Protein AF-A0A1I1CM09-F1 (afdb_monomer_lite)

Radius of gyration: 25.88 Å; chains: 1; bounding box: 57×33×83 Å

Structure (mmCIF, N/CA/C/O backbone):
data_AF-A0A1I1CM09-F1
#
_entry.id   AF-A0A1I1CM09-F1
#
loop_
_atom_site.group_PDB
_atom_site.id
_atom_site.type_symbol
_atom_site.label_atom_id
_atom_site.label_alt_id
_atom_site.label_comp_id
_atom_site.label_asym_id
_atom_site.label_entity_id
_atom_site.label_seq_id
_atom_site.pdbx_PDB_ins_code
_atom_site.Cartn_x
_atom_site.Cartn_y
_atom_site.Cartn_z
_atom_site.occupancy
_atom_site.B_iso_or_equiv
_atom_site.auth_seq_id
_atom_site.auth_comp_id
_atom_site.auth_asym_id
_atom_site.auth_atom_id
_atom_site.pdbx_PDB_model_num
ATOM 1 N N . MET A 1 1 ? -20.753 24.447 53.152 1.00 39.72 1 MET A N 1
ATOM 2 C CA . MET A 1 1 ? -20.389 24.797 51.767 1.00 39.72 1 MET A CA 1
ATOM 3 C C . MET A 1 1 ? -18.890 24.644 51.610 1.00 39.72 1 MET A C 1
ATOM 5 O O . MET A 1 1 ? -18.168 25.358 52.291 1.00 39.72 1 MET A O 1
ATOM 9 N N . ALA A 1 2 ? -18.467 23.691 50.786 1.00 33.12 2 ALA A N 1
ATOM 10 C CA . ALA A 1 2 ? -17.241 23.681 49.982 1.00 33.12 2 ALA A CA 1
ATOM 11 C C . ALA A 1 2 ? -17.225 22.311 49.293 1.00 33.12 2 ALA A C 1
ATOM 13 O O . ALA A 1 2 ? -17.181 21.280 49.960 1.00 33.12 2 ALA A O 1
ATOM 14 N N . GLU A 1 3 ? -17.427 22.340 47.982 1.00 29.94 3 GLU A N 1
ATOM 15 C CA . GLU A 1 3 ? -17.675 21.191 47.120 1.00 29.94 3 GLU A CA 1
ATOM 16 C C . GLU A 1 3 ? -16.405 20.369 46.884 1.00 29.94 3 GLU A C 1
ATOM 18 O O . GLU A 1 3 ? -15.287 20.887 46.898 1.00 29.94 3 GLU A O 1
ATOM 23 N N . ALA A 1 4 ? -16.614 19.067 46.702 1.00 32.66 4 ALA A N 1
ATOM 24 C CA . ALA A 1 4 ? -15.583 18.074 46.478 1.00 32.66 4 ALA A CA 1
ATOM 25 C C . ALA A 1 4 ? -14.888 18.285 45.128 1.00 32.66 4 ALA A C 1
ATOM 27 O O . ALA A 1 4 ? -15.519 18.361 44.075 1.00 32.66 4 ALA A O 1
ATOM 28 N N . SER A 1 5 ? -13.563 18.328 45.180 1.00 37.09 5 SER A N 1
ATOM 29 C CA . SER A 1 5 ? -12.668 18.194 44.046 1.00 37.09 5 SER A CA 1
ATOM 30 C C . SER A 1 5 ? -12.480 16.722 43.666 1.00 37.09 5 SER A C 1
ATOM 32 O O . SER A 1 5 ? -12.259 15.870 44.524 1.00 37.09 5 SER A O 1
ATOM 34 N N . GLY A 1 6 ? -12.455 16.466 42.356 1.00 37.69 6 GLY A N 1
ATOM 35 C CA . GLY A 1 6 ? -11.756 15.329 41.754 1.00 37.69 6 GLY A CA 1
ATOM 36 C C . GLY A 1 6 ? -12.637 14.161 41.308 1.00 37.69 6 GLY A C 1
ATOM 37 O O . GLY A 1 6 ? -13.259 13.503 42.131 1.00 37.69 6 GLY A O 1
ATOM 38 N N . PHE A 1 7 ? -12.629 13.893 39.992 1.00 32.25 7 PHE A N 1
ATOM 39 C CA . PHE A 1 7 ? -12.236 12.605 39.367 1.00 32.25 7 PHE A CA 1
ATOM 40 C C . PHE A 1 7 ? -12.917 12.347 37.999 1.00 32.25 7 PHE A C 1
ATOM 42 O O . PHE A 1 7 ? -12.433 11.528 37.230 1.00 32.25 7 PHE A O 1
ATOM 49 N N . TRP A 1 8 ? -13.969 13.089 37.626 1.00 32.25 8 TRP A N 1
ATOM 50 C CA . TRP A 1 8 ? -14.735 12.874 36.378 1.00 32.25 8 TRP A CA 1
ATOM 51 C C . TRP A 1 8 ? -14.403 13.836 35.222 1.00 32.25 8 TRP A C 1
ATOM 53 O O . TRP A 1 8 ? -15.292 14.264 34.489 1.00 32.25 8 TRP A O 1
ATOM 63 N N . THR A 1 9 ? -13.134 14.182 34.993 1.00 36.19 9 THR A N 1
ATOM 64 C CA . THR A 1 9 ? -12.750 14.782 33.698 1.00 36.19 9 THR A CA 1
ATOM 65 C C . THR A 1 9 ? -12.591 13.657 32.678 1.00 36.19 9 THR A C 1
ATOM 67 O O . THR A 1 9 ? -11.479 13.254 32.337 1.00 36.19 9 THR A O 1
ATOM 70 N N . GLY A 1 10 ? -13.729 13.080 32.286 1.00 36.56 10 GLY A N 1
ATOM 71 C CA . GLY A 1 10 ? -13.817 12.032 31.282 1.00 36.56 10 GLY A CA 1
ATOM 72 C C . GLY A 1 10 ? -13.345 12.570 29.941 1.00 36.56 10 GLY A C 1
ATOM 73 O O . GLY A 1 10 ? -13.917 13.524 29.420 1.00 36.56 10 GLY A O 1
ATOM 74 N N . VAL A 1 11 ? -12.300 11.952 29.394 1.00 42.03 11 VAL A N 1
ATOM 75 C CA . VAL A 1 11 ? -11.874 12.200 28.018 1.00 42.03 11 VAL A CA 1
ATOM 76 C C . VAL A 1 11 ? -13.048 11.826 27.119 1.00 42.03 11 VAL A C 1
ATOM 78 O O . VAL A 1 11 ? -13.432 10.650 27.040 1.00 42.03 11 VAL A O 1
ATOM 81 N N . THR A 1 12 ? -13.657 12.828 26.496 1.00 53.28 12 THR A N 1
ATOM 82 C CA . THR A 1 12 ? -14.846 12.654 25.655 1.00 53.28 12 THR A CA 1
ATOM 83 C C . THR A 1 12 ? -14.507 11.734 24.476 1.00 53.28 12 THR A C 1
ATOM 85 O O . THR A 1 12 ? -13.351 11.664 24.050 1.00 53.28 12 THR A O 1
ATOM 88 N N . ALA A 1 13 ? -15.482 10.984 23.944 1.00 46.81 13 ALA A N 1
ATOM 89 C CA . ALA A 1 13 ? -15.269 10.147 22.752 1.00 46.81 13 ALA A CA 1
ATOM 90 C C . ALA A 1 13 ? -14.611 10.958 21.614 1.00 46.81 13 ALA A C 1
ATOM 92 O O . ALA A 1 13 ? -13.657 10.506 20.984 1.00 46.81 13 ALA A O 1
ATOM 93 N N . THR A 1 14 ? -15.008 12.225 21.488 1.00 47.47 14 THR A N 1
ATOM 94 C CA . THR A 1 14 ? -14.432 13.244 20.606 1.00 47.47 14 THR A CA 1
ATOM 95 C C . THR A 1 14 ? -12.917 13.429 20.749 1.00 47.47 14 THR A C 1
ATOM 97 O O . THR A 1 14 ? -12.212 13.506 19.745 1.00 47.47 14 THR A O 1
ATOM 100 N N . GLU A 1 15 ? -12.385 13.483 21.972 1.00 55.75 15 GLU A N 1
ATOM 101 C CA . GLU A 1 15 ? -10.943 13.654 22.210 1.00 55.75 15 GLU A CA 1
ATOM 102 C C . GLU A 1 15 ? -10.146 12.396 21.840 1.00 55.75 15 GLU A C 1
ATOM 104 O O . GLU A 1 15 ? -9.010 12.495 21.373 1.00 55.75 15 GLU A O 1
ATOM 109 N N . GLN A 1 16 ? -10.734 11.206 21.997 1.00 54.31 16 GLN A N 1
ATOM 110 C CA . GLN A 1 16 ? -10.087 9.958 21.578 1.00 54.31 16 GLN A CA 1
ATOM 111 C C . GLN A 1 16 ? -10.063 9.821 20.058 1.00 54.31 16 GLN A C 1
ATOM 113 O O . GLN A 1 16 ? -9.020 9.500 19.492 1.00 54.31 16 GLN A O 1
ATOM 118 N N . VAL A 1 17 ? -11.164 10.172 19.396 1.00 51.19 17 VAL A N 1
ATOM 119 C CA . VAL A 1 17 ? -11.253 10.248 17.934 1.00 51.19 17 VAL A CA 1
ATOM 120 C C . VAL A 1 17 ? -10.242 11.271 17.401 1.00 51.19 17 VAL A C 1
ATOM 122 O O . VAL A 1 17 ? -9.401 10.936 16.571 1.00 51.19 17 VAL A O 1
ATOM 125 N N . GLN A 1 18 ? -10.193 12.494 17.935 1.00 56.50 18 GLN A N 1
ATOM 126 C CA . GLN A 1 18 ? -9.212 13.501 17.497 1.00 56.50 18 GLN A CA 1
ATOM 127 C C . GLN A 1 18 ? -7.753 13.062 17.680 1.00 56.50 18 GLN A C 1
ATOM 129 O O . GLN A 1 18 ? -6.913 13.366 16.828 1.00 56.50 18 GLN A O 1
ATOM 134 N N . LYS A 1 19 ? -7.449 12.329 18.757 1.00 60.88 19 LYS A N 1
ATOM 135 C CA . LYS A 1 19 ? -6.112 11.782 19.022 1.00 60.88 19 LYS A CA 1
ATOM 136 C C . LYS A 1 19 ? -5.705 10.702 18.013 1.00 60.88 19 LYS A C 1
ATOM 138 O O . LYS A 1 19 ? -4.522 10.588 17.701 1.00 60.88 19 LYS A O 1
ATOM 143 N N . VAL A 1 20 ? -6.663 9.931 17.502 1.00 54.16 20 VAL A N 1
ATOM 144 C CA . VAL A 1 20 ? -6.429 8.861 16.520 1.00 54.16 20 VAL A CA 1
ATOM 145 C C . VAL A 1 20 ? -6.377 9.407 15.088 1.00 54.16 20 VAL A C 1
ATOM 147 O O . VAL A 1 20 ? -5.511 9.007 14.307 1.00 54.16 20 VAL A O 1
ATOM 150 N N . PHE A 1 21 ? -7.259 10.352 14.757 1.00 54.12 21 PHE A N 1
ATOM 151 C CA . PHE A 1 21 ? -7.493 10.814 13.385 1.00 54.12 21 PHE A CA 1
ATOM 152 C C . PHE A 1 21 ? -6.766 12.113 13.007 1.00 54.12 21 PHE A C 1
ATOM 154 O O . PHE A 1 21 ? -6.755 12.472 11.834 1.00 54.12 21 PHE A O 1
ATOM 161 N N . GLY A 1 22 ? -6.109 12.800 13.950 1.00 53.75 22 GLY A N 1
ATOM 162 C CA . GLY A 1 22 ? -5.241 13.940 13.641 1.00 53.75 22 GLY A CA 1
ATOM 163 C C . GLY A 1 22 ? -5.993 15.121 13.023 1.00 53.75 22 GLY A C 1
ATOM 164 O O . GLY A 1 22 ? -5.810 15.450 11.854 1.00 53.75 22 GLY A O 1
ATOM 165 N N . GLY A 1 23 ? -6.822 15.792 13.824 1.00 53.19 23 GLY A N 1
ATOM 166 C CA . GLY A 1 23 ? -7.504 17.024 13.417 1.00 53.19 23 GLY A CA 1
ATOM 167 C C . GLY A 1 23 ? -8.477 16.866 12.239 1.00 53.19 23 GLY A C 1
ATOM 168 O O . GLY A 1 23 ? -8.803 15.764 11.803 1.00 53.19 23 GLY A O 1
ATOM 169 N N . ALA A 1 24 ? -8.974 18.006 11.750 1.00 42.41 24 ALA A N 1
ATOM 170 C CA . ALA A 1 24 ? -10.154 18.130 10.888 1.00 42.41 24 ALA A CA 1
ATOM 171 C C . ALA A 1 24 ? -10.167 17.263 9.616 1.00 42.41 24 ALA A C 1
ATOM 173 O O . ALA A 1 24 ? -11.244 17.061 9.083 1.00 42.41 24 ALA A O 1
ATOM 174 N N . VAL A 1 25 ? -9.032 16.737 9.143 1.00 40.91 25 VAL A N 1
ATOM 175 C CA . VAL A 1 25 ? -8.936 15.938 7.906 1.00 40.91 25 VAL A CA 1
ATOM 176 C C . VAL A 1 25 ? -9.298 14.465 8.133 1.00 40.91 25 VAL A C 1
ATOM 178 O O . VAL A 1 25 ? -9.947 13.863 7.283 1.00 40.91 25 VAL A O 1
ATOM 181 N N . GLY A 1 26 ? -8.951 13.885 9.286 1.00 42.88 26 GLY A N 1
ATOM 182 C CA . GLY A 1 26 ? -9.267 12.481 9.571 1.00 42.88 26 GLY A CA 1
ATOM 183 C C . GLY A 1 26 ? -10.710 12.249 10.034 1.00 42.88 26 GLY A C 1
ATOM 184 O O . GLY A 1 26 ? -11.236 11.157 9.857 1.00 42.88 26 GLY A O 1
ATOM 185 N N . GLY A 1 27 ? -11.377 13.285 10.557 1.00 41.62 27 GLY A N 1
ATOM 186 C CA . GLY A 1 27 ? -12.791 13.213 10.947 1.00 41.62 27 GLY A CA 1
ATOM 187 C C . GLY A 1 27 ? -13.753 13.143 9.756 1.00 41.62 27 GLY A C 1
ATOM 188 O O . GLY A 1 27 ? -14.727 12.401 9.798 1.00 41.62 27 GLY A O 1
ATOM 189 N N . ILE A 1 28 ? -13.459 13.850 8.658 1.00 42.59 28 ILE A N 1
ATOM 190 C CA . ILE A 1 28 ? -14.336 13.882 7.468 1.00 42.59 28 ILE A CA 1
ATOM 191 C C . ILE A 1 28 ? -14.346 12.537 6.728 1.00 42.59 28 ILE A C 1
ATOM 193 O O . ILE A 1 28 ? -15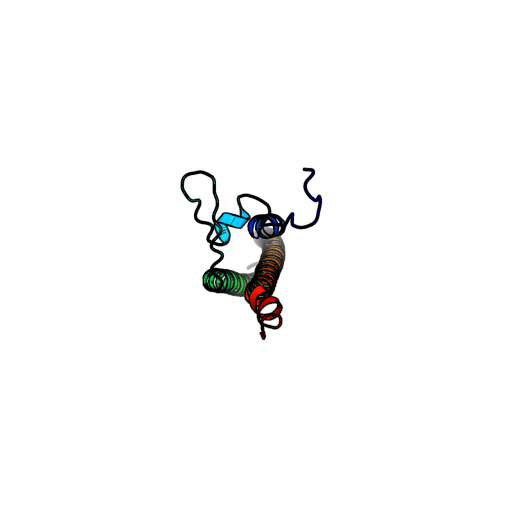.338 12.185 6.100 1.00 42.59 28 ILE A O 1
ATOM 197 N N . ALA A 1 29 ? -13.253 11.770 6.812 1.00 44.91 29 ALA A N 1
ATOM 198 C CA . ALA A 1 29 ? -13.147 10.447 6.197 1.00 44.91 29 ALA A CA 1
ATOM 199 C C . ALA A 1 29 ? -13.906 9.351 6.972 1.00 44.91 29 ALA A C 1
ATOM 201 O O . ALA A 1 29 ? -14.193 8.299 6.405 1.00 44.91 29 ALA A O 1
ATOM 202 N N . ALA A 1 30 ? -14.233 9.601 8.244 1.00 46.19 30 ALA A N 1
ATOM 203 C CA . ALA A 1 30 ? -14.906 8.666 9.145 1.00 46.19 30 ALA A CA 1
ATOM 204 C C . ALA A 1 30 ? -16.392 9.011 9.381 1.00 46.19 30 ALA A C 1
ATOM 206 O O . ALA A 1 30 ? -16.931 8.651 10.419 1.00 46.19 30 ALA A O 1
ATOM 207 N N . GLY A 1 31 ? -17.043 9.733 8.458 1.00 41.97 31 GLY A N 1
ATOM 208 C CA . GLY A 1 31 ? -18.488 9.994 8.554 1.00 41.97 31 GLY A CA 1
ATOM 209 C C . GLY A 1 31 ? -18.895 11.201 9.404 1.00 41.97 31 GLY A C 1
ATOM 210 O O . GLY A 1 31 ? -20.077 11.413 9.650 1.00 41.97 31 GLY A O 1
ATOM 211 N N . ALA A 1 32 ? -17.954 12.048 9.841 1.00 44.72 32 ALA A N 1
ATOM 212 C CA . ALA A 1 32 ? -18.293 13.201 10.675 1.00 44.72 32 ALA A CA 1
ATOM 213 C C . ALA A 1 32 ? -19.181 14.215 9.931 1.00 44.72 32 ALA A C 1
ATOM 215 O O . ALA A 1 32 ? -18.698 15.047 9.155 1.00 44.72 32 ALA A O 1
ATOM 216 N N . THR A 1 33 ? -20.484 14.215 10.215 1.00 38.56 33 THR A N 1
ATOM 217 C CA . THR A 1 33 ? -21.361 15.323 9.838 1.00 38.56 33 THR A CA 1
ATOM 218 C C . THR A 1 33 ? -21.133 16.487 10.801 1.00 38.56 33 THR A C 1
ATOM 220 O O . THR A 1 33 ? -21.429 16.397 11.993 1.00 38.56 33 THR A O 1
ATOM 223 N N . LEU A 1 34 ? -20.601 17.604 10.300 1.00 37.94 34 LEU A N 1
ATOM 224 C CA . LEU A 1 34 ? -20.503 18.851 11.060 1.00 37.94 34 LEU A CA 1
ATOM 225 C C . LEU A 1 34 ? -21.913 19.435 11.247 1.00 37.94 34 LEU A C 1
ATOM 227 O O . LEU A 1 34 ? -22.463 20.051 10.334 1.00 37.94 34 LEU A O 1
ATOM 231 N N . GLY A 1 35 ? -22.505 19.236 12.425 1.00 34.81 35 GLY A N 1
ATOM 232 C CA . GLY A 1 35 ? -23.767 19.875 12.798 1.00 34.81 35 GLY A CA 1
ATOM 233 C C . GLY A 1 35 ? -23.652 21.411 12.807 1.00 34.81 35 GLY A C 1
ATOM 234 O O . GLY A 1 35 ? -22.592 21.956 13.141 1.00 34.81 35 GLY A O 1
ATOM 235 N N . PRO A 1 36 ? -24.722 22.146 12.448 1.00 33.38 36 PRO A N 1
ATOM 236 C CA . PRO A 1 36 ? -24.711 23.599 12.484 1.00 33.38 36 PRO A CA 1
ATOM 237 C C . PRO A 1 36 ? -24.640 24.054 13.946 1.00 33.38 36 PRO A C 1
AT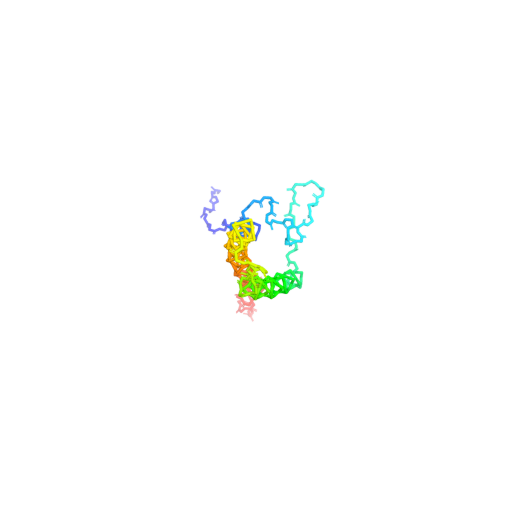OM 239 O O . PRO A 1 36 ? -25.529 23.754 14.733 1.00 33.38 36 PRO A O 1
ATOM 242 N N . ALA A 1 37 ? -23.588 24.809 14.269 1.00 37.16 37 ALA A N 1
ATOM 243 C CA . ALA A 1 37 ? -23.258 25.371 15.584 1.00 37.16 37 ALA A CA 1
ATOM 244 C C . ALA A 1 37 ? -22.428 24.486 16.528 1.00 37.16 37 ALA A C 1
ATOM 246 O O . ALA A 1 37 ? -22.856 24.234 17.644 1.00 37.16 37 ALA A O 1
ATOM 247 N N . GLY A 1 38 ? -21.205 24.108 16.129 1.00 39.50 38 GLY A N 1
ATOM 248 C CA . GLY A 1 38 ? -20.036 23.978 17.029 1.00 39.50 38 GLY A CA 1
ATOM 249 C C . GLY A 1 38 ? -20.069 22.915 18.141 1.00 39.50 38 GLY A C 1
ATOM 250 O O . GLY A 1 38 ? -19.025 22.601 18.702 1.00 39.50 38 GLY A O 1
ATOM 251 N N . ASN A 1 39 ? -21.222 22.319 18.414 1.00 37.88 39 ASN A N 1
ATOM 252 C CA . ASN A 1 39 ? -21.426 21.154 19.243 1.00 37.88 39 ASN A CA 1
ATOM 253 C C . ASN A 1 39 ? -21.404 19.963 18.294 1.00 37.88 39 ASN A C 1
ATOM 255 O O . ASN A 1 39 ? -22.440 19.530 17.790 1.00 37.88 39 ASN A O 1
ATOM 259 N N . ALA A 1 40 ? -20.201 19.469 17.999 1.00 41.16 40 ALA A N 1
ATOM 260 C CA . ALA A 1 40 ? -20.040 18.177 17.353 1.00 41.16 40 ALA A CA 1
ATOM 261 C C . ALA A 1 40 ? -20.515 17.099 18.339 1.00 41.16 40 ALA A C 1
ATOM 263 O O . ALA A 1 40 ? -19.734 16.581 19.136 1.00 41.16 40 ALA A O 1
ATOM 264 N N . SER A 1 41 ? -21.820 16.827 18.336 1.00 41.75 41 SER A N 1
ATOM 265 C CA . SER A 1 41 ? -22.361 15.602 18.908 1.00 41.75 41 SER A CA 1
ATOM 266 C C . SER A 1 41 ? -21.940 14.485 17.964 1.00 41.75 41 SER A C 1
ATOM 268 O O . SER A 1 41 ? -22.536 14.306 16.907 1.00 41.75 41 SER A O 1
ATOM 270 N N . TRP A 1 42 ? -20.830 13.829 18.290 1.00 47.09 42 TRP A N 1
ATOM 271 C CA . TRP A 1 42 ? -20.388 12.627 17.597 1.00 47.09 42 TRP A CA 1
ATOM 272 C C . TRP A 1 42 ? -21.340 11.504 17.988 1.00 47.09 42 TRP A C 1
ATOM 274 O O . TRP A 1 42 ? -21.190 10.920 19.058 1.00 47.09 42 TRP A O 1
ATOM 284 N N . GLU A 1 43 ? -22.342 11.236 17.160 1.00 49.25 43 GLU A N 1
ATOM 285 C CA . GLU A 1 43 ? -23.032 9.952 17.214 1.00 49.25 43 GLU A CA 1
ATOM 286 C C . GLU A 1 43 ? -22.165 8.987 16.409 1.00 49.25 43 GLU A C 1
ATOM 288 O O . GLU A 1 43 ? -22.090 9.048 15.185 1.00 49.25 43 GLU A O 1
ATOM 293 N N . PHE A 1 44 ? -21.343 8.232 17.132 1.00 52.88 44 PHE A N 1
ATOM 294 C CA . PHE A 1 44 ? -20.395 7.292 16.561 1.00 52.88 44 PHE A CA 1
ATOM 295 C C . PHE A 1 44 ? -21.183 6.032 16.207 1.00 52.88 44 PHE A C 1
ATOM 297 O O . PHE A 1 44 ? -21.418 5.208 17.083 1.00 52.88 44 PHE A O 1
ATOM 304 N N . ASP A 1 45 ? -21.661 5.923 14.968 1.00 60.66 45 ASP A N 1
ATOM 305 C CA . ASP A 1 45 ? -22.376 4.730 14.515 1.00 60.66 45 ASP A CA 1
ATOM 306 C C . ASP A 1 45 ? -21.355 3.598 14.262 1.00 60.66 45 ASP A C 1
ATOM 308 O O . ASP A 1 45 ? -20.519 3.717 13.353 1.00 60.66 45 ASP A O 1
ATOM 312 N N . PRO A 1 46 ? -21.362 2.509 15.058 1.00 62.53 46 PRO A N 1
ATOM 313 C CA . PRO A 1 46 ? -20.433 1.395 14.876 1.00 62.53 46 PRO A CA 1
ATOM 314 C C . PRO A 1 46 ? -20.524 0.779 13.473 1.00 62.53 46 PRO A C 1
ATOM 316 O O . PRO A 1 46 ? -19.499 0.369 12.915 1.00 62.53 46 PRO A O 1
ATOM 319 N N . ASP A 1 47 ? -21.719 0.784 12.873 1.00 66.81 47 ASP A N 1
ATOM 320 C CA . ASP A 1 47 ? -21.960 0.229 11.540 1.00 66.81 47 ASP A CA 1
ATOM 321 C C . ASP A 1 47 ? -21.307 1.096 10.447 1.00 66.81 47 ASP A C 1
ATOM 323 O O . ASP A 1 47 ? -20.804 0.589 9.434 1.00 66.81 47 ASP A O 1
ATOM 327 N N . GLU A 1 48 ? -21.246 2.416 10.651 1.00 70.12 48 GLU A N 1
ATOM 328 C CA . GLU A 1 48 ? -20.591 3.334 9.716 1.00 70.12 48 GLU A CA 1
ATOM 329 C C . GLU A 1 48 ? -19.072 3.114 9.684 1.00 70.12 48 GLU A C 1
ATOM 331 O O . GLU A 1 48 ? -18.448 3.140 8.617 1.00 70.12 48 GLU A O 1
ATOM 336 N N . ILE A 1 49 ? -18.468 2.803 10.829 1.00 72.12 49 ILE A N 1
ATOM 337 C CA . ILE A 1 49 ? -17.025 2.556 10.923 1.00 72.12 49 ILE A CA 1
ATOM 338 C C . ILE A 1 49 ? -16.640 1.220 10.328 1.00 72.12 49 ILE A C 1
ATOM 340 O O . ILE A 1 49 ? -15.622 1.146 9.639 1.00 72.12 49 ILE A O 1
ATOM 344 N N . ASP A 1 50 ? -17.463 0.190 10.497 1.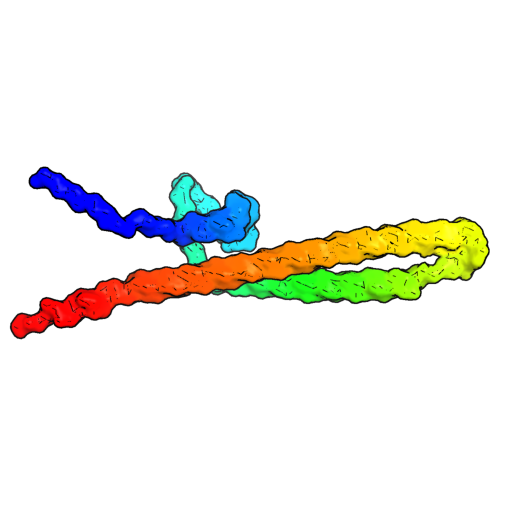00 81.00 50 ASP A N 1
ATOM 345 C CA . ASP A 1 50 ? -17.250 -1.082 9.812 1.00 81.00 50 ASP A CA 1
ATOM 346 C C . ASP A 1 50 ? -17.315 -0.931 8.292 1.00 81.00 50 ASP A C 1
ATOM 348 O O . ASP A 1 50 ? -16.498 -1.508 7.564 1.00 81.00 50 ASP A O 1
ATOM 352 N N . SER A 1 51 ? -18.226 -0.091 7.797 1.00 81.06 51 SER A N 1
ATOM 353 C CA . SER A 1 51 ? -18.305 0.273 6.381 1.00 81.06 51 SER A CA 1
ATOM 354 C C . SER A 1 51 ? -17.042 1.004 5.904 1.00 81.06 51 SER A C 1
ATOM 356 O O . SER A 1 51 ? -16.481 0.656 4.859 1.00 81.06 51 SER A O 1
ATOM 358 N N . VAL A 1 52 ? -16.535 1.976 6.670 1.00 80.44 52 VAL A N 1
ATOM 359 C CA . VAL A 1 52 ? -15.291 2.694 6.342 1.00 80.44 52 VAL A CA 1
ATOM 360 C C . VAL A 1 52 ? -14.084 1.752 6.370 1.00 80.44 52 VAL A C 1
ATOM 362 O O . VAL A 1 52 ? -13.324 1.717 5.401 1.00 80.44 52 VAL A O 1
ATOM 365 N N . ILE A 1 53 ? -13.928 0.937 7.418 1.00 85.56 53 ILE A N 1
ATOM 366 C CA . ILE A 1 53 ? -12.867 -0.077 7.529 1.00 85.56 53 ILE A CA 1
ATOM 367 C C . ILE A 1 53 ? -12.909 -1.023 6.327 1.00 85.56 53 ILE A C 1
ATOM 369 O O . ILE A 1 53 ? -11.870 -1.300 5.725 1.00 85.56 53 ILE A O 1
ATOM 373 N N . SER A 1 54 ? -14.098 -1.484 5.936 1.00 87.38 54 SER A N 1
ATOM 374 C CA . SER A 1 54 ? -14.272 -2.378 4.789 1.00 87.38 54 SER A CA 1
ATOM 375 C C . SER A 1 54 ? -13.821 -1.728 3.480 1.00 87.38 54 SER A C 1
ATOM 377 O O . SER A 1 54 ? -13.105 -2.357 2.703 1.00 87.38 54 SER A O 1
ATOM 379 N N . LYS A 1 55 ? -14.159 -0.452 3.252 1.00 84.19 55 LYS A N 1
ATOM 380 C CA . LYS A 1 55 ? -13.707 0.301 2.068 1.00 84.19 55 LYS A CA 1
ATOM 381 C C . LYS A 1 55 ? -12.187 0.465 2.031 1.00 84.19 55 LYS A C 1
ATOM 383 O O . LYS A 1 55 ? -11.587 0.291 0.976 1.00 84.19 55 LYS A O 1
ATOM 388 N N . TRP A 1 56 ? -11.552 0.755 3.166 1.00 88.69 56 TRP A N 1
ATOM 389 C CA . TRP A 1 56 ? -10.090 0.860 3.238 1.00 88.69 56 TRP A CA 1
ATOM 390 C C . TRP A 1 56 ? -9.388 -0.488 3.056 1.00 88.69 56 TRP A C 1
ATOM 392 O O . TRP A 1 56 ? -8.342 -0.543 2.413 1.00 88.69 56 TRP A O 1
ATOM 402 N N . LYS A 1 57 ? -9.964 -1.582 3.570 1.00 94.00 57 LYS A N 1
ATOM 403 C CA . LYS A 1 57 ? -9.469 -2.943 3.312 1.00 94.00 57 LYS A CA 1
ATOM 404 C C . LYS A 1 57 ? -9.592 -3.316 1.833 1.00 94.00 57 LYS A C 1
ATOM 406 O O . LYS A 1 57 ? -8.641 -3.861 1.293 1.00 94.00 57 LYS A O 1
ATOM 411 N N . ALA A 1 58 ? -10.694 -2.958 1.175 1.00 91.81 58 ALA A N 1
ATOM 412 C CA . ALA A 1 58 ? -10.841 -3.145 -0.268 1.00 91.81 58 ALA A CA 1
ATOM 413 C C . ALA A 1 58 ? -9.799 -2.330 -1.054 1.00 91.81 58 ALA A C 1
ATOM 415 O O . ALA A 1 58 ? -9.081 -2.889 -1.875 1.00 91.81 58 ALA A O 1
ATOM 416 N N . LEU A 1 59 ? -9.623 -1.046 -0.720 1.00 92.31 59 LEU A N 1
ATOM 417 C CA . LEU A 1 59 ? -8.594 -0.204 -1.339 1.00 92.31 59 LEU A CA 1
ATOM 418 C C . LEU A 1 59 ? -7.183 -0.777 -1.143 1.00 92.31 59 LEU A C 1
ATOM 420 O O . LEU A 1 59 ? -6.368 -0.738 -2.057 1.00 92.31 59 LEU A O 1
ATOM 424 N N . ARG A 1 60 ? -6.870 -1.315 0.041 1.00 94.62 60 ARG A N 1
ATOM 425 C CA . ARG A 1 60 ? -5.593 -2.002 0.283 1.00 94.62 60 ARG A CA 1
ATOM 426 C C . ARG A 1 60 ? -5.390 -3.140 -0.712 1.00 94.62 60 ARG A C 1
ATOM 428 O O . ARG A 1 60 ? -4.288 -3.287 -1.230 1.00 94.62 60 ARG A O 1
ATOM 435 N N . ASP A 1 61 ? -6.419 -3.952 -0.925 1.00 96.44 61 ASP A N 1
ATOM 436 C CA . ASP A 1 61 ? -6.342 -5.119 -1.799 1.00 96.44 61 ASP A CA 1
ATOM 437 C C . ASP A 1 61 ? -6.162 -4.689 -3.267 1.00 96.44 61 ASP A C 1
ATOM 439 O O . ASP A 1 61 ? -5.314 -5.254 -3.958 1.00 96.44 61 ASP A O 1
ATOM 443 N N . ASP A 1 62 ? -6.833 -3.615 -3.698 1.00 95.94 62 ASP A N 1
ATOM 444 C CA . ASP A 1 62 ? -6.620 -3.001 -5.017 1.00 95.94 62 ASP A CA 1
ATOM 445 C C . ASP A 1 62 ? -5.171 -2.509 -5.185 1.00 95.94 62 ASP A C 1
ATOM 447 O O . ASP A 1 62 ? -4.499 -2.847 -6.158 1.00 95.94 62 ASP A O 1
ATOM 451 N N . VAL A 1 63 ? -4.634 -1.788 -4.193 1.00 95.50 63 VAL A N 1
ATOM 452 C CA . VAL A 1 63 ? -3.250 -1.280 -4.223 1.00 95.50 63 VAL A CA 1
ATOM 453 C C . VAL A 1 63 ? -2.227 -2.427 -4.209 1.00 95.50 63 VAL A C 1
ATOM 455 O O . VAL A 1 63 ? -1.151 -2.306 -4.801 1.00 95.50 63 VAL A O 1
ATOM 458 N N . VAL A 1 64 ? -2.535 -3.561 -3.567 1.00 97.88 64 VAL A N 1
ATOM 459 C CA . VAL A 1 64 ? -1.717 -4.782 -3.674 1.00 97.88 64 VAL A CA 1
ATOM 460 C C . VAL A 1 64 ? -1.737 -5.324 -5.103 1.00 97.88 64 VAL A C 1
ATOM 462 O O . VAL A 1 64 ? -0.672 -5.667 -5.613 1.00 97.88 64 VAL A O 1
ATOM 465 N N . GLY A 1 65 ? -2.901 -5.353 -5.755 1.00 96.94 65 GLY A N 1
ATOM 466 C CA . GLY A 1 65 ? -3.020 -5.731 -7.164 1.00 96.94 65 GLY A CA 1
ATOM 467 C C . GLY A 1 65 ? -2.190 -4.831 -8.083 1.00 96.94 65 GLY A C 1
ATOM 468 O O . GLY A 1 65 ? -1.427 -5.330 -8.910 1.00 96.94 65 GLY A O 1
ATOM 469 N N . ASP A 1 66 ? -2.245 -3.514 -7.875 1.00 97.00 66 ASP A N 1
ATOM 470 C CA . ASP A 1 66 ? -1.430 -2.549 -8.624 1.00 97.00 66 ASP A CA 1
ATOM 471 C C . ASP A 1 66 ? 0.069 -2.806 -8.447 1.00 97.00 66 ASP A C 1
ATOM 473 O O . ASP A 1 66 ? 0.845 -2.712 -9.397 1.00 97.00 66 ASP A O 1
ATOM 477 N N . ARG A 1 67 ? 0.500 -3.168 -7.234 1.00 97.94 67 ARG A N 1
ATOM 478 C CA . ARG A 1 67 ? 1.901 -3.497 -6.952 1.00 97.94 67 ARG A CA 1
ATOM 479 C C . ARG A 1 67 ? 2.390 -4.668 -7.791 1.00 97.94 67 ARG A C 1
ATOM 481 O O . ARG A 1 67 ? 3.521 -4.641 -8.278 1.00 97.94 67 ARG A O 1
ATOM 488 N N . ASP A 1 68 ? 1.565 -5.700 -7.903 1.00 97.75 68 ASP A N 1
ATOM 489 C CA . ASP A 1 68 ? 1.904 -6.897 -8.661 1.00 97.75 68 ASP A CA 1
ATOM 490 C C . ASP A 1 68 ? 1.923 -6.574 -10.164 1.00 97.75 68 ASP A C 1
ATOM 492 O O . ASP A 1 68 ? 2.900 -6.895 -10.835 1.00 97.75 68 ASP A O 1
ATOM 496 N N . ALA A 1 69 ? 0.977 -5.767 -10.659 1.00 97.94 69 ALA A N 1
ATOM 497 C CA . ALA A 1 69 ? 1.011 -5.262 -12.033 1.00 97.94 69 ALA A CA 1
ATOM 498 C C . ALA A 1 69 ? 2.271 -4.425 -12.341 1.00 97.94 69 ALA A C 1
ATOM 500 O O . ALA A 1 69 ? 2.867 -4.569 -13.407 1.00 97.94 69 ALA A O 1
ATOM 501 N N . ILE A 1 70 ? 2.722 -3.569 -11.416 1.00 98.00 70 ILE A N 1
ATOM 502 C CA . ILE A 1 70 ? 3.960 -2.783 -11.585 1.00 98.00 70 ILE A CA 1
ATOM 503 C C . ILE A 1 70 ? 5.189 -3.700 -11.658 1.00 98.00 70 ILE A C 1
ATOM 505 O O . ILE A 1 70 ? 6.111 -3.440 -12.436 1.00 98.00 70 ILE A O 1
ATOM 509 N N . ARG A 1 71 ? 5.222 -4.772 -10.858 1.00 97.69 71 ARG A N 1
ATOM 510 C CA . ARG A 1 71 ? 6.302 -5.770 -10.901 1.00 97.69 71 ARG A C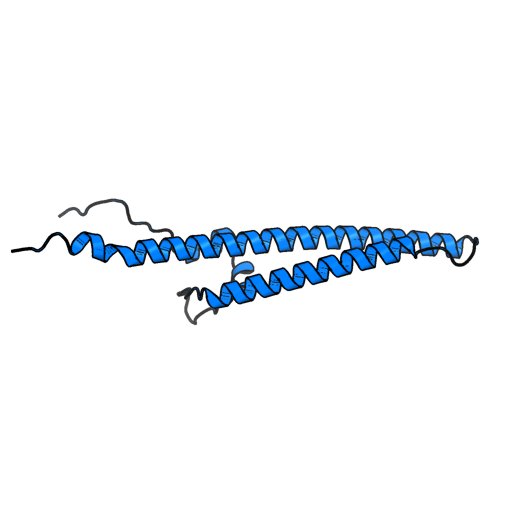A 1
ATOM 511 C C . ARG A 1 71 ? 6.324 -6.502 -12.236 1.00 97.69 71 ARG A C 1
ATOM 513 O O . ARG A 1 71 ? 7.389 -6.582 -12.841 1.00 97.69 71 ARG A O 1
ATOM 520 N N . ASP A 1 72 ? 5.165 -6.916 -12.733 1.00 97.94 72 ASP A N 1
ATOM 521 C CA . ASP A 1 72 ? 5.047 -7.544 -14.049 1.00 97.94 72 ASP A CA 1
ATOM 522 C C . ASP A 1 72 ? 5.531 -6.593 -15.157 1.00 97.94 72 ASP A C 1
ATOM 524 O O . ASP A 1 72 ? 6.302 -6.980 -16.036 1.00 97.94 72 ASP A O 1
ATOM 528 N N . MET A 1 73 ? 5.165 -5.306 -15.090 1.00 97.50 73 MET A N 1
ATOM 529 C CA . MET A 1 73 ? 5.650 -4.295 -16.037 1.00 97.50 73 MET A CA 1
ATOM 530 C C . MET A 1 73 ? 7.173 -4.128 -15.991 1.00 97.50 73 MET A C 1
ATOM 532 O O . MET A 1 73 ? 7.795 -3.978 -17.042 1.00 97.50 73 MET A O 1
ATOM 536 N N . LEU A 1 74 ? 7.788 -4.164 -14.804 1.00 97.12 74 LEU A N 1
ATOM 537 C CA . LEU A 1 74 ? 9.248 -4.117 -14.656 1.00 97.12 74 LEU A CA 1
ATOM 538 C C . LEU A 1 74 ? 9.927 -5.324 -15.309 1.00 97.12 74 LEU A C 1
ATOM 540 O O . LEU A 1 74 ? 10.961 -5.157 -15.954 1.00 97.12 74 LEU A O 1
ATOM 544 N N . GLU A 1 75 ? 9.352 -6.517 -15.162 1.00 96.06 75 GLU A N 1
ATOM 545 C CA . GLU A 1 75 ? 9.866 -7.744 -15.780 1.00 96.06 75 GLU A CA 1
ATOM 546 C C . GLU A 1 75 ? 9.721 -7.729 -17.309 1.00 96.06 75 GLU A C 1
ATOM 548 O O . GLU A 1 75 ? 10.585 -8.232 -18.027 1.00 96.06 75 GLU A O 1
ATOM 553 N N . MET A 1 76 ? 8.654 -7.107 -17.817 1.00 96.00 76 MET A N 1
ATOM 554 C CA . MET A 1 76 ? 8.370 -6.999 -19.250 1.00 96.00 76 MET A CA 1
ATOM 555 C C . MET A 1 76 ? 9.056 -5.811 -19.941 1.00 96.00 76 MET A C 1
ATOM 557 O O . MET A 1 76 ? 9.075 -5.755 -21.173 1.00 96.00 76 MET A O 1
ATOM 561 N N . ALA A 1 77 ? 9.622 -4.862 -19.189 1.00 95.25 77 ALA A N 1
ATOM 562 C CA . ALA A 1 77 ? 10.307 -3.684 -19.718 1.00 95.25 77 ALA A CA 1
ATOM 563 C C . ALA A 1 77 ? 11.672 -4.062 -20.323 1.00 95.25 77 ALA A C 1
ATOM 565 O O . ALA A 1 77 ? 12.724 -3.888 -19.703 1.00 95.25 77 ALA A O 1
ATOM 566 N N . ILE A 1 78 ? 11.635 -4.583 -21.550 1.00 95.44 78 ILE A N 1
ATOM 567 C CA . ILE A 1 78 ? 12.786 -5.038 -22.336 1.00 95.44 78 ILE A CA 1
ATOM 568 C C . ILE A 1 78 ? 12.862 -4.198 -23.620 1.00 95.44 78 ILE A C 1
ATOM 570 O O . ILE A 1 78 ? 11.831 -3.983 -24.265 1.00 95.44 78 ILE A O 1
ATOM 574 N N . PRO A 1 79 ? 14.052 -3.709 -24.020 1.00 93.88 79 PRO A N 1
ATOM 575 C CA . PRO A 1 79 ? 14.180 -2.905 -25.228 1.00 93.88 79 PRO A CA 1
ATOM 576 C C . PRO A 1 79 ? 13.852 -3.734 -26.482 1.00 93.88 79 PRO A C 1
ATOM 578 O O . PRO A 1 79 ? 14.312 -4.873 -26.601 1.00 93.88 79 PRO A O 1
ATOM 581 N N . PRO A 1 80 ? 13.078 -3.183 -27.439 1.00 90.94 80 PRO A N 1
ATOM 582 C CA . PRO A 1 80 ? 12.697 -3.897 -28.660 1.00 90.94 80 PRO A CA 1
ATOM 583 C C . PRO A 1 80 ? 13.879 -4.133 -29.614 1.00 90.94 80 PRO A C 1
ATOM 585 O O . PRO A 1 80 ? 13.827 -5.028 -30.458 1.00 90.94 80 PRO A O 1
ATOM 588 N N . SER A 1 81 ? 14.948 -3.348 -29.480 1.00 93.69 81 SER A N 1
ATOM 589 C CA . SER A 1 81 ? 16.193 -3.469 -30.235 1.00 93.69 81 SER A CA 1
ATOM 590 C C . SER A 1 81 ? 17.389 -3.025 -29.391 1.00 93.69 81 SER A C 1
ATOM 592 O O . SER A 1 81 ? 17.237 -2.365 -28.367 1.00 93.69 81 SER A O 1
ATOM 594 N N . GLY A 1 82 ? 18.594 -3.430 -29.799 1.00 93.12 82 GLY A N 1
ATOM 595 C CA . GLY A 1 82 ? 19.844 -3.119 -29.094 1.00 93.12 82 GLY A CA 1
ATOM 596 C C . GLY A 1 82 ? 20.467 -1.768 -29.457 1.00 93.12 82 GLY A C 1
ATOM 597 O O . GLY A 1 82 ? 21.666 -1.601 -29.270 1.00 93.12 82 GLY A O 1
ATOM 598 N N . ASP A 1 83 ? 19.704 -0.851 -30.051 1.00 95.81 83 ASP A N 1
ATOM 599 C CA . ASP A 1 83 ? 20.146 0.511 -30.346 1.00 95.81 83 ASP A CA 1
ATOM 600 C C . ASP A 1 83 ? 20.058 1.410 -29.104 1.00 95.81 83 ASP A C 1
ATOM 602 O O . ASP A 1 83 ? 19.208 1.209 -28.232 1.00 95.81 83 ASP A O 1
ATOM 606 N N . ASP A 1 84 ? 20.922 2.428 -29.047 1.00 95.12 84 ASP A N 1
ATOM 607 C CA . ASP A 1 84 ? 21.020 3.327 -27.892 1.00 95.12 84 ASP A CA 1
ATOM 608 C C . ASP A 1 84 ? 19.669 3.971 -27.505 1.00 95.12 84 ASP A C 1
ATOM 610 O O . ASP A 1 84 ? 19.327 3.924 -26.323 1.00 95.12 84 ASP A O 1
ATOM 614 N N . PRO A 1 85 ? 18.844 4.503 -28.438 1.00 95.62 85 PRO A N 1
ATOM 615 C CA . PRO A 1 85 ? 17.547 5.090 -28.087 1.00 95.62 85 PRO A CA 1
ATOM 616 C C . PRO A 1 85 ? 16.589 4.123 -27.385 1.00 95.62 85 PRO A C 1
ATOM 618 O O . PRO A 1 85 ? 15.961 4.494 -26.392 1.00 95.62 85 PRO A O 1
ATOM 621 N N . SER A 1 86 ? 16.484 2.884 -27.874 1.00 94.56 86 SER A N 1
ATOM 622 C CA . SER A 1 86 ? 15.631 1.856 -27.266 1.00 94.56 86 SER A CA 1
ATOM 623 C C . SER A 1 86 ? 16.103 1.489 -25.862 1.00 94.56 86 SER A C 1
ATOM 625 O O . SER A 1 86 ? 15.285 1.341 -24.952 1.00 9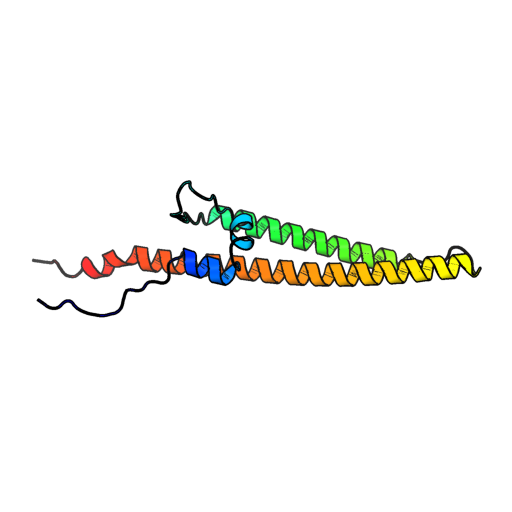4.56 86 SER A O 1
ATOM 627 N N . GLY A 1 87 ? 17.422 1.381 -25.673 1.00 96.81 87 GLY A N 1
ATOM 628 C CA . GLY A 1 87 ? 18.029 1.136 -24.368 1.00 96.81 87 GLY A CA 1
ATOM 629 C C . GLY A 1 87 ? 17.758 2.268 -23.376 1.00 96.81 87 GLY A C 1
ATOM 630 O O . GLY A 1 87 ? 17.320 2.001 -22.258 1.00 96.81 87 GLY A O 1
ATOM 631 N N . THR A 1 88 ? 17.956 3.524 -23.790 1.00 97.00 88 THR A N 1
ATOM 632 C CA . THR A 1 88 ? 17.679 4.702 -22.952 1.00 97.00 88 THR A CA 1
ATOM 633 C C . THR A 1 88 ? 16.209 4.775 -22.558 1.00 97.00 88 THR A C 1
ATOM 635 O O . THR A 1 88 ? 15.910 4.883 -21.374 1.00 97.00 88 THR A O 1
ATOM 638 N N . PHE A 1 89 ? 15.288 4.629 -23.516 1.00 96.31 89 PHE A N 1
ATOM 639 C CA . PHE A 1 89 ? 13.854 4.677 -23.231 1.00 96.31 89 PHE A CA 1
ATOM 640 C C . PHE A 1 89 ? 13.426 3.620 -22.204 1.00 96.31 89 PHE A C 1
ATOM 642 O O . PHE A 1 89 ? 12.690 3.924 -21.267 1.00 96.31 89 PHE A O 1
ATOM 649 N N . VAL A 1 90 ? 13.895 2.376 -22.354 1.00 97.75 90 VAL A N 1
ATOM 650 C CA . VAL A 1 90 ? 13.572 1.318 -21.388 1.00 97.75 90 VAL A CA 1
ATOM 651 C C . VAL A 1 90 ? 14.241 1.559 -20.036 1.00 97.75 90 VAL A C 1
ATOM 653 O O . VAL A 1 90 ? 13.627 1.271 -19.010 1.00 97.75 90 VAL A O 1
ATOM 656 N N . GLY A 1 91 ? 15.445 2.133 -20.007 1.00 97.25 91 GLY A N 1
ATOM 657 C CA . GLY A 1 91 ? 16.083 2.587 -18.770 1.00 97.25 91 GLY A CA 1
ATOM 658 C C . GLY A 1 91 ? 15.212 3.584 -17.998 1.00 97.25 91 GLY A C 1
ATOM 659 O O . GLY A 1 91 ? 14.894 3.338 -16.832 1.00 97.25 91 GLY A O 1
ATOM 660 N N . ASP A 1 92 ? 14.755 4.642 -18.670 1.00 97.81 92 ASP A N 1
ATOM 661 C CA . ASP A 1 92 ? 13.899 5.686 -18.087 1.00 97.81 92 ASP A CA 1
ATOM 662 C C . ASP A 1 92 ? 12.536 5.125 -17.637 1.00 97.81 92 ASP A C 1
ATOM 664 O O . ASP A 1 92 ? 12.011 5.469 -16.570 1.00 97.81 92 ASP A O 1
ATOM 668 N N . LEU A 1 93 ? 11.962 4.209 -18.427 1.00 97.69 93 LEU A N 1
ATOM 669 C CA . LEU A 1 93 ? 10.729 3.501 -18.080 1.00 97.69 93 LEU A CA 1
ATOM 670 C C . LEU A 1 93 ? 10.905 2.672 -16.802 1.00 97.69 93 LEU A C 1
ATOM 672 O O . LEU A 1 93 ? 10.071 2.747 -15.900 1.00 97.69 93 LEU A O 1
ATOM 676 N N . GLN A 1 94 ? 11.987 1.898 -16.697 1.00 97.88 94 GLN A N 1
ATOM 677 C CA . GLN A 1 94 ? 12.271 1.095 -15.508 1.00 97.88 94 GLN A CA 1
ATOM 678 C C . GLN A 1 94 ? 12.502 1.966 -14.267 1.00 97.88 94 GLN A C 1
ATOM 680 O O . GLN A 1 94 ? 12.062 1.599 -13.179 1.00 97.88 94 GLN A O 1
ATOM 685 N N . GLU A 1 95 ? 13.182 3.107 -14.397 1.00 98.12 95 GLU A N 1
ATOM 686 C CA . GLU A 1 95 ? 13.340 4.065 -13.296 1.00 98.12 95 GLU A CA 1
ATOM 687 C C . GLU A 1 95 ? 11.984 4.608 -12.825 1.00 98.12 95 GLU A C 1
ATOM 689 O O . GLU A 1 95 ? 11.676 4.566 -11.630 1.00 98.12 95 GLU A O 1
ATOM 694 N N . SER A 1 96 ? 11.129 5.007 -13.766 1.00 97.75 96 SER A N 1
ATOM 695 C CA . SER A 1 96 ? 9.777 5.492 -13.472 1.00 97.75 96 SER A CA 1
ATOM 696 C C . SER A 1 96 ? 8.922 4.430 -12.772 1.00 97.75 96 SER A C 1
ATOM 698 O O . SER A 1 96 ? 8.262 4.719 -11.774 1.00 97.75 96 SER A O 1
ATOM 700 N N . LEU A 1 97 ? 8.972 3.178 -13.239 1.00 97.94 97 LEU A N 1
ATOM 701 C CA . LEU A 1 97 ? 8.250 2.061 -12.623 1.00 97.94 97 LEU A CA 1
ATOM 702 C C . LEU A 1 97 ? 8.759 1.739 -11.209 1.00 97.94 97 LEU A C 1
ATOM 704 O O . LEU A 1 97 ? 7.957 1.415 -10.333 1.00 97.94 97 LEU A O 1
ATOM 708 N N . ARG A 1 98 ? 10.067 1.866 -10.941 1.00 98.12 98 ARG A N 1
ATOM 709 C CA . ARG A 1 98 ? 10.617 1.712 -9.579 1.00 98.12 98 ARG A CA 1
ATOM 710 C C . ARG A 1 98 ? 10.121 2.810 -8.641 1.00 98.12 98 ARG A C 1
ATOM 712 O O . ARG A 1 98 ? 9.747 2.505 -7.512 1.00 98.12 98 ARG A O 1
ATOM 719 N N . SER A 1 99 ? 10.069 4.056 -9.110 1.00 98.06 99 SER A N 1
ATOM 720 C CA . SER A 1 99 ? 9.511 5.165 -8.326 1.00 98.06 99 SER A CA 1
ATOM 721 C C . SER A 1 99 ? 8.020 4.958 -8.035 1.00 98.06 99 SER A C 1
ATOM 723 O O . SER A 1 99 ? 7.566 5.146 -6.904 1.00 98.06 99 SER A O 1
ATOM 725 N N . LEU A 1 100 ? 7.258 4.480 -9.023 1.00 97.62 100 LEU A N 1
ATOM 726 C CA . LEU A 1 100 ? 5.852 4.132 -8.834 1.00 97.62 100 LEU A CA 1
ATOM 727 C C . LEU A 1 100 ? 5.675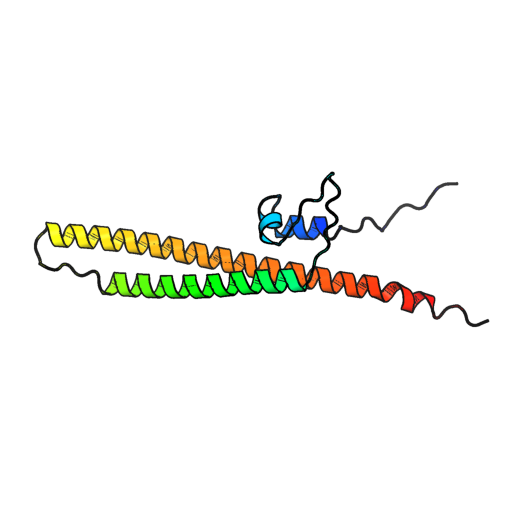 2.995 -7.812 1.00 97.62 100 LEU A C 1
ATOM 729 O O . LEU A 1 100 ? 4.793 3.073 -6.957 1.00 97.62 100 LEU A O 1
ATOM 733 N N . LEU A 1 101 ? 6.539 1.975 -7.847 1.00 97.88 101 LEU A N 1
ATOM 734 C CA . LEU A 1 101 ? 6.541 0.889 -6.866 1.00 97.88 101 LEU A CA 1
ATOM 735 C C . LEU A 1 101 ? 6.816 1.398 -5.441 1.00 97.88 101 LEU A C 1
ATOM 737 O O . LEU A 1 101 ? 6.149 0.975 -4.499 1.00 97.88 101 LEU A O 1
ATOM 741 N N . GLU A 1 102 ? 7.764 2.319 -5.269 1.00 97.31 102 GLU A N 1
ATOM 742 C CA . GLU A 1 102 ? 8.059 2.942 -3.971 1.00 97.31 102 GLU A CA 1
ATOM 743 C C . GLU A 1 102 ? 6.865 3.751 -3.435 1.00 97.31 102 GLU A C 1
ATOM 745 O O . GLU A 1 102 ? 6.507 3.651 -2.253 1.00 97.31 102 GLU A O 1
ATOM 750 N N . SER A 1 103 ? 6.196 4.503 -4.313 1.00 94.69 103 SER A N 1
ATOM 751 C CA . SER A 1 103 ? 4.968 5.227 -3.975 1.00 94.69 103 SER A CA 1
ATOM 752 C C . SER A 1 103 ? 3.847 4.272 -3.550 1.00 94.69 103 SER A C 1
ATOM 754 O O . SER A 1 103 ? 3.225 4.477 -2.505 1.00 94.69 103 SER A O 1
ATOM 756 N N . ASN A 1 104 ? 3.645 3.178 -4.291 1.00 97.31 104 ASN A N 1
ATOM 757 C CA . ASN A 1 104 ? 2.670 2.140 -3.961 1.00 97.31 104 ASN A CA 1
ATOM 758 C C . ASN A 1 104 ? 2.950 1.503 -2.583 1.00 97.31 104 ASN A C 1
ATOM 760 O O . ASN A 1 104 ? 2.043 1.393 -1.758 1.00 97.31 104 ASN A O 1
ATOM 764 N N . VAL A 1 105 ? 4.209 1.161 -2.282 1.00 96.88 105 VAL A N 1
ATOM 765 C CA . VAL A 1 105 ? 4.610 0.628 -0.965 1.00 96.88 105 VAL A CA 1
ATOM 766 C C . VAL A 1 105 ? 4.289 1.617 0.157 1.00 96.88 105 VAL A C 1
ATOM 768 O O . VAL A 1 105 ? 3.749 1.223 1.193 1.00 96.88 105 VAL A O 1
ATOM 771 N N . SER A 1 106 ? 4.573 2.902 -0.056 1.00 94.62 106 SER A N 1
ATOM 772 C CA . SER A 1 106 ? 4.251 3.955 0.912 1.00 94.62 106 SER A CA 1
ATOM 773 C C . SER A 1 106 ? 2.741 4.078 1.135 1.00 94.62 106 SER A C 1
ATOM 775 O O . SER A 1 106 ? 2.286 4.237 2.270 1.00 94.62 106 SER A O 1
ATOM 777 N N . MET A 1 107 ? 1.948 3.943 0.070 1.00 92.44 107 MET A N 1
ATOM 778 C CA . MET A 1 107 ? 0.490 3.976 0.145 1.00 92.44 107 MET A CA 1
ATOM 779 C C . MET A 1 107 ? -0.076 2.773 0.906 1.00 92.44 107 MET A C 1
ATOM 781 O O . MET A 1 107 ? -0.951 2.951 1.753 1.00 92.44 107 MET A O 1
ATOM 785 N N . LEU A 1 108 ? 0.462 1.569 0.691 1.00 94.75 108 LEU A N 1
ATOM 786 C CA . LEU A 1 108 ? 0.084 0.384 1.467 1.00 94.75 108 LEU A CA 1
ATOM 787 C C . LEU A 1 108 ? 0.355 0.568 2.960 1.00 94.75 108 LEU A C 1
ATOM 789 O O . LEU A 1 108 ? -0.517 0.266 3.775 1.00 94.75 108 LEU A O 1
ATOM 793 N N . ALA A 1 109 ? 1.530 1.093 3.319 1.00 92.19 109 ALA A N 1
ATOM 794 C CA . ALA A 1 109 ? 1.879 1.353 4.713 1.00 92.19 109 ALA A CA 1
ATOM 795 C C . ALA A 1 109 ? 0.920 2.368 5.358 1.00 92.19 109 ALA A C 1
ATOM 797 O O . ALA A 1 109 ? 0.469 2.172 6.488 1.00 92.19 109 ALA A O 1
ATOM 798 N N . TYR A 1 110 ? 0.559 3.426 4.626 1.00 88.00 110 TYR A N 1
ATOM 799 C CA . TYR A 1 110 ? -0.427 4.403 5.082 1.00 88.00 110 TYR A CA 1
ATOM 800 C C . TYR A 1 110 ? -1.803 3.766 5.316 1.00 88.00 110 TYR A C 1
ATOM 802 O O . TYR A 1 110 ? -2.377 3.939 6.391 1.00 88.00 110 TYR A O 1
ATOM 810 N N . ILE A 1 111 ? -2.312 3.000 4.343 1.00 87.94 111 ILE A N 1
ATOM 811 C CA . ILE A 1 111 ? -3.621 2.339 4.438 1.00 87.94 111 ILE A CA 1
ATOM 812 C C . ILE A 1 111 ? -3.658 1.384 5.634 1.00 87.94 111 ILE A C 1
ATOM 814 O O . ILE A 1 111 ? -4.606 1.418 6.414 1.00 87.94 111 ILE A O 1
ATOM 818 N N . GLN A 1 112 ? -2.622 0.560 5.812 1.00 92.69 112 GLN A N 1
ATOM 819 C CA . GLN A 1 112 ? -2.526 -0.375 6.935 1.00 92.69 112 GLN A CA 1
ATOM 820 C C . GLN A 1 112 ? -2.564 0.358 8.276 1.00 92.69 112 GLN A C 1
ATOM 822 O O . GLN A 1 112 ? -3.397 0.039 9.122 1.00 92.69 112 GLN A O 1
ATOM 827 N N . ASN A 1 113 ? -1.742 1.398 8.436 1.00 86.00 113 ASN A N 1
ATOM 828 C CA . ASN A 1 113 ? -1.731 2.187 9.663 1.00 86.00 113 ASN A CA 1
ATOM 829 C C . ASN A 1 113 ? -3.076 2.881 9.927 1.00 86.00 113 ASN A C 1
ATOM 831 O O . ASN A 1 113 ? -3.484 3.039 11.077 1.00 86.00 113 ASN A O 1
ATOM 835 N N . PHE A 1 114 ? -3.769 3.311 8.872 1.00 83.06 114 PHE A N 1
ATOM 836 C CA . PHE A 1 114 ? -5.080 3.936 8.999 1.00 83.06 114 PHE A CA 1
ATOM 837 C C . PHE A 1 114 ? -6.164 2.932 9.417 1.00 83.06 114 PHE A C 1
ATOM 839 O O . PHE A 1 114 ? -6.961 3.234 10.303 1.00 83.06 114 PHE A O 1
ATOM 846 N N . VAL A 1 115 ? -6.157 1.722 8.850 1.00 87.31 115 VAL A N 1
ATOM 847 C CA . VAL A 1 115 ? -7.058 0.630 9.255 1.00 87.31 115 VAL A CA 1
ATOM 848 C C . VAL A 1 115 ? -6.824 0.233 10.714 1.00 87.31 115 VAL A C 1
ATOM 850 O O . VAL A 1 115 ? -7.786 0.154 11.470 1.00 87.31 115 VAL A O 1
ATOM 853 N N . GLU A 1 116 ? -5.570 0.072 11.144 1.00 87.81 116 GLU A N 1
ATOM 854 C CA . GLU A 1 116 ? -5.232 -0.235 12.546 1.00 87.81 116 GLU A CA 1
ATOM 855 C C . GLU A 1 116 ? -5.775 0.823 13.517 1.00 87.81 116 GLU A C 1
ATOM 857 O O . GLU A 1 116 ? -6.302 0.510 14.588 1.00 87.81 116 GLU A O 1
ATOM 862 N N . LYS A 1 117 ? -5.671 2.099 13.134 1.00 81.38 117 LYS A N 1
ATOM 863 C CA . LYS A 1 117 ? -6.212 3.226 13.901 1.00 81.38 117 LYS A CA 1
ATOM 864 C C . LYS A 1 117 ? -7.734 3.180 13.999 1.00 81.38 117 LYS A C 1
ATOM 866 O O . LYS A 1 117 ? -8.262 3.379 15.091 1.00 81.38 117 LYS A O 1
ATOM 871 N N . LEU A 1 118 ? -8.423 2.901 12.892 1.00 81.56 118 LEU A N 1
ATOM 872 C CA . LEU A 1 118 ? -9.880 2.744 12.870 1.00 81.56 118 LEU A CA 1
ATOM 873 C C . LEU A 1 118 ? -10.333 1.585 13.770 1.00 81.56 118 LEU A C 1
ATOM 875 O O . LEU A 1 118 ? -11.229 1.768 14.589 1.00 81.56 118 LEU A O 1
ATOM 879 N N . GLU A 1 119 ? -9.681 0.424 13.675 1.00 86.00 119 GLU A N 1
ATOM 880 C CA . GLU A 1 119 ? -9.994 -0.751 14.501 1.00 86.00 119 GLU A CA 1
ATOM 881 C C . GLU A 1 119 ? -9.741 -0.484 15.993 1.00 86.00 119 GLU A C 1
ATOM 883 O O . GLU A 1 119 ? -10.566 -0.827 16.839 1.00 86.00 119 GLU A O 1
ATOM 888 N N . THR A 1 120 ? -8.645 0.207 16.322 1.00 80.88 120 THR A N 1
ATOM 889 C CA . THR A 1 120 ? -8.338 0.608 17.705 1.00 80.88 120 THR A CA 1
ATOM 890 C C . THR A 1 120 ? -9.379 1.585 18.255 1.00 80.88 120 THR A C 1
ATOM 892 O O . THR A 1 120 ? -9.796 1.464 19.407 1.00 80.88 120 THR A O 1
ATOM 895 N N . ALA A 1 121 ? -9.804 2.562 17.448 1.00 74.88 121 ALA A N 1
ATOM 896 C CA . ALA A 1 121 ? -10.830 3.523 17.843 1.00 74.88 121 ALA A CA 1
ATOM 897 C C . ALA A 1 121 ? -12.184 2.843 18.081 1.00 74.88 121 ALA A C 1
ATOM 899 O O . ALA A 1 121 ? -12.826 3.134 19.089 1.00 74.88 121 ALA A O 1
ATOM 900 N N . LYS A 1 122 ? -12.576 1.910 17.202 1.00 76.94 122 LYS A N 1
ATOM 901 C CA . LYS A 1 122 ? -13.795 1.110 17.360 1.00 76.94 122 LYS A CA 1
ATOM 902 C C . LYS A 1 122 ? -13.794 0.355 18.693 1.00 76.94 122 LYS A C 1
ATOM 904 O O . LYS A 1 122 ? -14.694 0.556 19.502 1.00 76.94 122 LYS A O 1
ATOM 909 N N . ALA A 1 123 ? -12.738 -0.414 18.969 1.00 79.94 123 ALA A N 1
ATOM 910 C CA . ALA A 1 123 ? -12.618 -1.186 20.208 1.00 79.94 123 ALA A CA 1
ATOM 911 C C . ALA A 1 123 ? -12.643 -0.303 21.471 1.00 79.94 123 ALA A C 1
ATOM 913 O O . ALA A 1 123 ? -13.221 -0.673 22.492 1.00 79.94 123 ALA A O 1
ATOM 914 N N . GLY A 1 124 ? -12.025 0.883 21.414 1.00 73.19 124 GLY A N 1
ATOM 915 C CA . GLY A 1 124 ? -12.035 1.831 22.531 1.00 73.19 124 GLY A CA 1
ATOM 916 C C . GLY A 1 124 ? -13.418 2.413 22.836 1.00 73.19 124 GLY A C 1
ATOM 917 O O . GLY A 1 124 ? -13.682 2.774 23.982 1.00 73.19 124 GLY A O 1
ATOM 918 N N . ILE A 1 125 ? -14.292 2.508 21.834 1.00 67.62 125 ILE A N 1
ATOM 919 C CA . ILE A 1 125 ? -15.651 3.033 21.995 1.00 67.62 125 ILE A CA 1
ATOM 920 C C . ILE A 1 125 ? -16.599 1.951 22.493 1.00 67.62 125 ILE A C 1
ATOM 922 O O . ILE A 1 125 ? -17.293 2.193 23.477 1.00 67.62 125 ILE A O 1
ATOM 926 N N . GLU A 1 126 ? -16.520 0.739 21.944 1.00 72.69 126 GLU A N 1
ATOM 927 C CA . GLU A 1 126 ? -17.267 -0.418 22.456 1.00 72.69 126 GLU A CA 1
ATOM 928 C C . GLU A 1 126 ? -16.990 -0.658 23.952 1.00 72.69 126 GLU A C 1
ATOM 930 O O . GLU A 1 126 ? -17.922 -0.797 24.743 1.00 72.69 126 GLU A O 1
ATOM 935 N N . ALA A 1 127 ? -15.722 -0.592 24.378 1.00 72.62 127 ALA A N 1
ATOM 936 C CA . ALA A 1 127 ? -15.352 -0.753 25.787 1.00 72.62 127 ALA A CA 1
ATOM 937 C C . ALA A 1 127 ? -15.965 0.326 26.704 1.00 72.62 127 ALA A C 1
ATOM 939 O O . ALA A 1 127 ? -16.392 0.034 27.822 1.00 72.62 127 ALA A O 1
ATOM 940 N N . LYS A 1 128 ? -16.034 1.580 26.240 1.00 65.31 128 LYS A N 1
ATOM 941 C CA . LYS A 1 128 ? -16.649 2.674 27.006 1.00 65.31 128 LYS A CA 1
ATOM 942 C C . LYS A 1 128 ? -18.164 2.550 27.091 1.00 65.31 128 LYS A C 1
ATOM 944 O O . LYS A 1 128 ? -18.737 2.898 28.123 1.00 65.31 128 LYS A O 1
ATOM 949 N N . ASP A 1 129 ? -18.807 2.092 26.025 1.00 61.91 129 ASP A N 1
ATOM 950 C CA . ASP A 1 129 ? -20.254 1.893 26.011 1.00 61.91 129 ASP A CA 1
ATOM 951 C C . ASP A 1 129 ? -20.655 0.744 26.944 1.00 61.91 129 ASP A C 1
ATOM 953 O O . ASP A 1 129 ? -21.619 0.877 27.701 1.00 61.91 129 ASP A O 1
ATOM 957 N N . GLU A 1 130 ? -19.863 -0.330 27.010 1.00 63.03 130 GLU A N 1
ATOM 958 C CA . GLU A 1 130 ? -20.044 -1.394 28.003 1.00 63.03 130 GLU A CA 1
ATOM 959 C C . GLU A 1 130 ? -19.897 -0.877 29.447 1.00 63.03 130 GLU A C 1
ATOM 961 O O . GLU A 1 130 ? -20.752 -1.159 30.293 1.00 63.03 130 GLU A O 1
ATOM 966 N N . GLU A 1 131 ? -18.871 -0.068 29.738 1.00 58.38 131 GLU A N 1
ATOM 967 C CA . GLU A 1 131 ? -18.678 0.560 31.056 1.00 58.38 131 GLU A CA 1
ATOM 968 C C . GLU A 1 131 ? -19.848 1.491 31.430 1.00 58.38 131 GLU A C 1
ATOM 970 O O . GLU A 1 131 ? -20.354 1.441 32.555 1.00 58.38 131 GLU A O 1
ATOM 975 N N . ASN A 1 132 ? -20.335 2.290 30.476 1.00 55.44 132 ASN A N 1
ATOM 976 C CA . ASN A 1 132 ? -21.455 3.217 30.668 1.00 55.44 132 ASN A CA 1
ATOM 977 C C . ASN A 1 132 ? -22.833 2.537 30.697 1.00 55.44 132 ASN A C 1
ATOM 979 O O . ASN A 1 132 ? -23.778 3.115 31.235 1.00 55.44 132 ASN A O 1
ATOM 983 N N . SER A 1 133 ? -22.968 1.321 30.163 1.00 56.53 133 SER A N 1
ATOM 984 C CA . SER A 1 133 ? -24.181 0.498 30.284 1.00 56.53 133 SER A CA 1
ATOM 985 C C . SER A 1 133 ? -24.277 -0.256 31.622 1.00 56.53 133 SER A C 1
ATOM 987 O O . SER A 1 133 ? -25.373 -0.634 32.044 1.00 56.53 133 SER A O 1
ATOM 989 N N . ASN A 1 134 ? -23.163 -0.387 32.357 1.00 54.84 134 ASN A N 1
ATOM 990 C CA . ASN A 1 134 ? -23.084 -1.061 33.659 1.00 54.84 134 ASN A CA 1
ATOM 991 C C . ASN A 1 134 ? -23.249 -0.220 34.958 1.00 54.84 134 ASN A C 1
ATOM 993 O O . ASN A 1 134 ? -23.132 -0.807 36.039 1.00 54.84 134 ASN A O 1
ATOM 997 N N . PRO A 1 135 ? -23.587 1.089 34.981 1.00 51.16 135 PRO A N 1
ATOM 998 C CA . PRO A 1 135 ? -23.710 1.826 36.241 1.00 51.16 135 PRO A CA 1
ATOM 999 C C . PRO A 1 135 ? -24.958 1.433 37.055 1.00 51.16 135 PRO A C 1
ATOM 1001 O O . PRO A 1 135 ? -25.020 1.712 38.253 1.00 51.16 135 PRO A O 1
ATOM 1004 N N . PHE A 1 136 ? -25.939 0.741 36.458 1.00 49.09 136 PHE A N 1
ATOM 1005 C CA . PHE A 1 136 ? -27.179 0.341 37.142 1.00 49.09 136 PHE A CA 1
ATOM 1006 C C . PHE A 1 136 ? -27.115 -1.008 37.880 1.00 49.09 136 PHE A C 1
ATOM 1008 O O . PHE A 1 136 ? -27.940 -1.237 38.767 1.00 49.09 136 PHE A O 1
ATOM 1015 N N . GLN A 1 137 ? -26.128 -1.877 37.620 1.00 50.84 137 GLN A N 1
ATOM 1016 C CA . GLN A 1 137 ? -25.967 -3.114 38.406 1.00 50.84 137 GLN A CA 1
ATOM 1017 C C . GLN A 1 137 ? -25.363 -2.862 39.799 1.00 50.84 137 GLN A C 1
ATOM 1019 O O . GLN A 1 137 ? -25.633 -3.618 40.730 1.00 50.84 137 GLN A O 1
ATOM 1024 N N . ALA A 1 138 ? -24.621 -1.766 39.984 1.00 44.22 138 ALA A N 1
ATOM 1025 C CA . ALA A 1 138 ? -24.022 -1.409 41.272 1.00 44.22 138 ALA A CA 1
ATOM 1026 C C . ALA A 1 138 ? -25.008 -0.749 42.262 1.00 44.22 138 ALA A C 1
ATOM 1028 O O . ALA A 1 138 ? -24.761 -0.749 43.467 1.00 44.22 138 ALA A O 1
ATOM 1029 N N . VAL A 1 139 ? -26.137 -0.204 41.786 1.00 47.41 139 VAL A N 1
ATOM 1030 C CA . VAL A 1 139 ? -27.127 0.503 42.629 1.00 47.41 139 VAL A CA 1
ATOM 1031 C C . VAL A 1 139 ? -28.341 -0.374 42.979 1.00 47.41 139 VAL A C 1
ATOM 1033 O O . VAL A 1 139 ? -28.966 -0.172 44.020 1.00 47.41 139 VAL A O 1
ATOM 1036 N N . GLY A 1 140 ? -28.646 -1.401 42.178 1.00 40.44 140 GLY A N 1
ATOM 1037 C CA . GLY A 1 140 ? -29.791 -2.300 42.394 1.00 40.44 140 GLY A CA 1
ATOM 1038 C C . GLY A 1 140 ? -29.656 -3.299 43.556 1.00 40.44 140 GLY A C 1
ATOM 1039 O O . GLY A 1 140 ? -30.639 -3.943 43.909 1.00 40.44 140 GLY A O 1
ATOM 1040 N N . GLY A 1 141 ? -28.472 -3.432 44.166 1.00 40.28 141 GLY A N 1
ATOM 1041 C CA . GLY A 1 141 ? -28.222 -4.347 45.291 1.00 40.28 141 GLY A CA 1
ATOM 1042 C C . GLY A 1 141 ? -28.442 -3.754 46.690 1.00 40.28 141 GLY A C 1
ATOM 1043 O O . GLY A 1 141 ? -28.360 -4.487 47.673 1.00 40.28 141 GLY A O 1
ATOM 1044 N N . SER A 1 142 ? -28.718 -2.449 46.798 1.00 46.84 142 SER A N 1
ATOM 1045 C CA . SER A 1 142 ? -28.667 -1.712 48.077 1.00 46.84 142 SER A CA 1
ATOM 1046 C C . SER A 1 142 ? -30.027 -1.246 48.613 1.00 46.84 142 SER A C 1
ATOM 1048 O O . SER A 1 142 ? -30.074 -0.543 49.619 1.00 46.84 142 SER A O 1
ATOM 1050 N N . PHE A 1 143 ? -31.139 -1.647 47.990 1.00 50.66 143 PHE A N 1
ATOM 1051 C CA . PHE A 1 143 ? -32.490 -1.368 48.487 1.00 50.66 143 PHE A CA 1
ATOM 1052 C C . PHE A 1 143 ? -33.284 -2.666 48.639 1.00 50.66 143 PHE A C 1
ATOM 1054 O O . PHE A 1 143 ? -34.130 -2.990 47.812 1.00 50.66 143 PHE A O 1
ATOM 1061 N N . ASN A 1 144 ? -33.015 -3.407 49.714 1.00 41.91 144 ASN A N 1
ATOM 1062 C CA . ASN A 1 144 ? -33.980 -4.360 50.252 1.00 41.91 144 ASN A CA 1
ATOM 1063 C C . ASN A 1 144 ? -34.335 -3.883 51.669 1.00 41.91 144 ASN A C 1
ATOM 1065 O O . ASN A 1 144 ? -33.463 -3.843 52.538 1.00 41.91 144 ASN A O 1
ATOM 1069 N N . VAL A 1 145 ? -35.575 -3.405 51.823 1.00 41.84 145 VAL A N 1
ATOM 1070 C CA . VAL A 1 145 ? -36.188 -2.916 53.074 1.00 41.84 145 VAL A CA 1
ATOM 1071 C C . VAL A 1 145 ? -36.573 -4.095 53.958 1.00 41.84 145 VAL A C 1
ATOM 1073 O O . VAL A 1 145 ? -37.070 -5.096 53.396 1.00 41.84 145 VAL A O 1
#

Secondary structure (DSSP, 8-state):
--PPP-S-----HHHHHHHHHTTHHHHHTTT----SSS-------HHHHHHHHHHHHHHHHHHHHHHHHHHHHHHH---SSSSHHHHHHHHHHHHHHHHHHHHHHHHHHHHHHHHHHHHHHHHHHHHHHHHHH-TTTTTTTS---

pLDDT: mean 71.07, std 23.79, range [29.94, 98.12]

Sequence (145 aa):
MAEASGFWTGVTATEQVQKVFGGAVGGIAAGATLGPAGNASWEFDPDEIDSVISKWKALRDDVVGDRDAIRDMLEMAIPPSGDDPSGTFVGDLQESLRSLLESNVSMLAYIQNFVEKLETAKAGIEAKDEENSNPFQAVGGSFNV

Foldseek 3Di:
DDDDDDDPPDCDLVNLQCVLQPPDPRCVLQPQDDDPDDPRPPPRDLVSLVVSLVVLVVVLVVLVVVLVVLVVVLVVLDFPDPDPVSVVVSVVVNVVSVVVNVVSVVVSVVSVSSSVSSVVSSVVVVVVVVVVVPPVVVVVVPDDD

Organism: NCBI:txid490629